Protein AF-A0A2K9LQU5-F1 (afdb_monomer)

pLDDT: mean 79.62, std 11.13, range [32.72, 94.88]

Solvent-accessible surface area (backbone atoms only — not comparable to full-atom values): 7868 Å² total; per-residue (Å²): 134,79,78,76,73,75,77,74,50,61,68,61,52,30,51,47,37,50,52,50,36,55,52,51,49,52,54,49,52,51,49,52,51,51,52,53,49,53,50,50,51,52,52,49,51,43,72,76,73,59,78,68,86,45,66,84,51,53,60,33,47,52,50,14,50,54,21,48,52,47,22,55,54,21,49,52,51,33,50,53,46,55,39,47,36,34,49,51,52,24,50,50,47,51,50,37,33,75,75,62,33,67,70,50,30,45,50,45,48,69,71,66,44,93,63,56,73,79,52,71,67,40,57,53,22,51,52,47,22,55,52,23,44,53,51,16,49,50,26,44,53,49,33,58,65,70,55,104

Structure (mmCIF, N/CA/C/O backbone):
data_AF-A0A2K9LQU5-F1
#
_entry.id   AF-A0A2K9LQU5-F1
#
loop_
_atom_site.group_PDB
_atom_site.id
_atom_site.type_symbol
_atom_site.label_atom_id
_atom_site.label_alt_id
_atom_site.label_comp_id
_atom_site.label_asym_id
_atom_site.label_entity_id
_atom_site.label_seq_id
_atom_site.pdbx_PDB_ins_code
_atom_site.Cartn_x
_atom_site.Cartn_y
_atom_site.Cartn_z
_atom_site.occupancy
_atom_site.B_iso_or_equiv
_atom_site.auth_seq_id
_atom_site.auth_comp_id
_atom_site.auth_asym_id
_atom_site.auth_atom_id
_atom_site.pdbx_PDB_model_num
ATOM 1 N N . MET A 1 1 ? -5.009 -4.358 -46.017 1.00 37.75 1 MET A N 1
ATOM 2 C CA . MET A 1 1 ? -4.890 -3.368 -44.927 1.00 37.75 1 MET A CA 1
ATOM 3 C C . MET A 1 1 ? -4.028 -3.991 -43.852 1.00 37.75 1 MET A C 1
ATOM 5 O O . MET A 1 1 ? -4.498 -4.863 -43.137 1.00 37.75 1 MET A O 1
ATOM 9 N N . ASN A 1 2 ? -2.742 -3.648 -43.845 1.00 32.72 2 ASN A N 1
ATOM 10 C CA . ASN A 1 2 ? -1.816 -4.099 -42.815 1.00 32.72 2 ASN A CA 1
ATOM 11 C C . ASN A 1 2 ? -2.151 -3.275 -41.562 1.00 32.72 2 ASN A C 1
ATOM 13 O O . ASN A 1 2 ? -2.110 -2.047 -41.674 1.00 32.72 2 ASN A O 1
ATOM 17 N N . PRO A 1 3 ? -2.581 -3.867 -40.433 1.00 43.12 3 PRO A N 1
ATOM 18 C CA . PRO A 1 3 ? -2.703 -3.090 -39.213 1.00 43.12 3 PRO A CA 1
ATOM 19 C C . PRO A 1 3 ? -1.302 -2.561 -38.931 1.00 43.12 3 PRO A C 1
ATOM 21 O O . PRO A 1 3 ? -0.377 -3.352 -38.763 1.00 43.12 3 PRO A O 1
ATOM 24 N N . GLU A 1 4 ? -1.124 -1.240 -38.971 1.00 40.94 4 GLU A N 1
ATOM 25 C CA . GLU A 1 4 ? 0.097 -0.607 -38.495 1.00 40.94 4 GLU A CA 1
ATOM 26 C C . GLU A 1 4 ? 0.370 -1.189 -37.112 1.00 40.94 4 GLU A C 1
ATOM 28 O O . GLU A 1 4 ? -0.353 -0.922 -36.147 1.00 40.94 4 GLU A O 1
ATOM 33 N N . ILE A 1 5 ? 1.364 -2.075 -37.037 1.00 49.81 5 ILE A N 1
ATOM 34 C CA . ILE A 1 5 ? 1.897 -2.562 -35.779 1.00 49.81 5 ILE A CA 1
ATOM 35 C C . ILE A 1 5 ? 2.402 -1.294 -35.123 1.00 49.81 5 ILE A C 1
ATOM 37 O O . ILE A 1 5 ? 3.433 -0.762 -35.525 1.00 49.81 5 ILE A O 1
ATOM 41 N N . LYS A 1 6 ? 1.602 -0.754 -34.202 1.00 51.44 6 LYS A N 1
ATOM 42 C CA . LYS A 1 6 ? 1.880 0.487 -33.494 1.00 51.44 6 LYS A CA 1
ATOM 43 C C . LYS A 1 6 ? 3.270 0.325 -32.897 1.00 51.44 6 LYS A C 1
ATOM 45 O O . LYS A 1 6 ? 3.437 -0.445 -31.953 1.00 51.44 6 LYS A O 1
ATOM 50 N N . GLN A 1 7 ? 4.266 0.938 -33.533 1.00 60.59 7 GLN A N 1
ATOM 51 C CA . GLN A 1 7 ? 5.663 0.712 -33.201 1.00 60.59 7 GLN A CA 1
ATOM 52 C C . GLN A 1 7 ? 5.833 1.190 -31.762 1.00 60.59 7 GLN A C 1
ATOM 54 O O . GLN A 1 7 ? 5.651 2.370 -31.462 1.00 60.59 7 GLN A O 1
ATOM 59 N N . ILE A 1 8 ? 6.029 0.244 -30.843 1.00 66.81 8 ILE A N 1
ATOM 60 C CA . ILE A 1 8 ? 6.145 0.542 -29.421 1.00 66.81 8 ILE A CA 1
ATOM 61 C C . ILE A 1 8 ? 7.484 1.247 -29.256 1.00 66.81 8 ILE A C 1
ATOM 63 O O . ILE A 1 8 ? 8.523 0.594 -29.232 1.00 66.81 8 ILE A O 1
ATOM 67 N N . ARG A 1 9 ? 7.459 2.579 -29.188 1.00 80.38 9 ARG A N 1
ATOM 68 C CA . ARG A 1 9 ? 8.660 3.368 -28.924 1.00 80.38 9 ARG A CA 1
ATOM 69 C C . ARG A 1 9 ? 9.015 3.226 -27.443 1.00 80.38 9 ARG A C 1
ATOM 71 O O . ARG A 1 9 ? 8.176 3.576 -26.606 1.00 80.38 9 ARG A O 1
ATOM 78 N N . PRO A 1 10 ? 10.221 2.745 -27.095 1.00 77.50 10 PRO A N 1
ATOM 79 C CA . PRO A 1 10 ? 10.634 2.558 -25.702 1.00 77.50 10 PRO A CA 1
ATOM 80 C C . PRO A 1 10 ? 10.458 3.821 -24.846 1.00 77.50 10 PRO A C 1
ATOM 82 O O . PRO A 1 10 ? 9.967 3.747 -23.721 1.00 77.50 10 PRO A O 1
ATOM 85 N N . VAL A 1 11 ? 10.721 4.995 -25.429 1.00 81.38 11 VAL A N 1
ATOM 86 C CA . VAL A 1 11 ? 10.535 6.312 -24.793 1.00 81.38 11 VAL A CA 1
ATOM 87 C C . VAL A 1 11 ? 9.077 6.572 -24.391 1.00 81.38 11 VAL A C 1
ATOM 89 O O . VAL A 1 11 ? 8.805 7.072 -23.297 1.00 81.38 11 VAL A O 1
ATOM 92 N N . ASP A 1 12 ? 8.114 6.209 -25.245 1.00 82.62 12 ASP A N 1
ATOM 93 C CA . ASP A 1 12 ? 6.685 6.378 -24.950 1.00 82.62 12 ASP A CA 1
ATOM 94 C 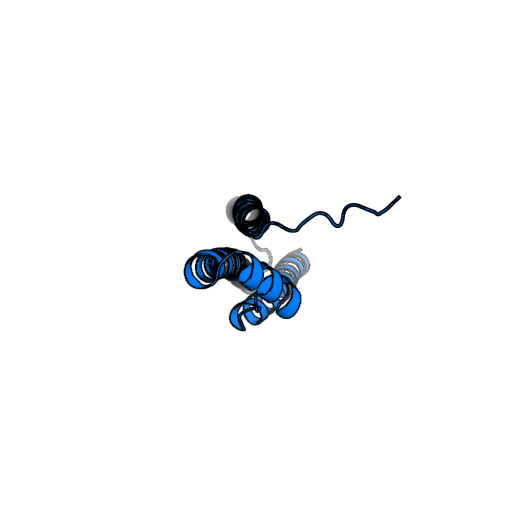C . ASP A 1 12 ? 6.245 5.443 -23.805 1.00 82.62 12 ASP A C 1
ATOM 96 O O . ASP A 1 12 ? 5.382 5.804 -22.997 1.00 82.62 12 ASP A O 1
ATOM 100 N N . VAL A 1 13 ? 6.866 4.260 -23.697 1.00 79.38 13 VAL A N 1
ATOM 101 C CA . VAL A 1 13 ? 6.634 3.300 -22.606 1.00 79.38 13 VAL A CA 1
ATOM 102 C C . VAL A 1 13 ? 7.209 3.819 -21.289 1.00 79.38 13 VAL A C 1
ATOM 104 O O . VAL A 1 13 ? 6.474 3.885 -20.302 1.00 79.38 13 VAL A O 1
ATOM 107 N N . ALA A 1 14 ? 8.470 4.257 -21.271 1.00 77.44 14 ALA A N 1
ATOM 108 C CA . ALA A 1 14 ? 9.109 4.825 -20.082 1.00 77.44 14 ALA A CA 1
ATOM 109 C C . ALA A 1 14 ? 8.346 6.057 -19.564 1.00 77.44 14 ALA A C 1
ATOM 111 O O . ALA A 1 14 ? 8.064 6.180 -18.367 1.00 77.44 14 ALA A O 1
ATOM 112 N N . ARG A 1 15 ? 7.909 6.939 -20.476 1.00 83.06 15 ARG A N 1
ATOM 113 C CA . ARG A 1 15 ? 7.079 8.100 -20.131 1.00 83.06 15 ARG A CA 1
ATOM 114 C C . ARG A 1 15 ? 5.739 7.687 -19.523 1.00 83.06 15 ARG A C 1
ATOM 116 O O . ARG A 1 15 ? 5.357 8.245 -18.495 1.00 83.06 15 ARG A O 1
ATOM 123 N N . ARG A 1 16 ? 5.039 6.705 -20.107 1.00 83.50 16 ARG A N 1
ATOM 124 C CA . ARG A 1 16 ? 3.781 6.181 -19.543 1.00 83.50 16 ARG A CA 1
ATOM 125 C C . ARG A 1 16 ? 3.968 5.602 -18.147 1.00 83.50 16 ARG A C 1
ATOM 127 O O . ARG A 1 16 ? 3.160 5.914 -17.279 1.00 83.50 16 ARG A O 1
ATOM 134 N N . LEU A 1 17 ? 5.017 4.812 -17.920 1.00 79.62 17 LEU A N 1
ATOM 135 C CA . LEU A 1 17 ? 5.304 4.223 -16.607 1.00 79.62 17 LEU A CA 1
ATOM 136 C C . LEU A 1 17 ? 5.517 5.303 -15.538 1.00 79.62 17 LEU A C 1
ATOM 138 O O . LEU A 1 17 ? 4.949 5.212 -14.450 1.00 79.62 17 LEU A O 1
ATOM 142 N N . ARG A 1 18 ? 6.251 6.374 -15.870 1.00 80.75 18 ARG A N 1
ATOM 143 C CA . ARG A 1 18 ? 6.445 7.533 -14.980 1.00 80.75 18 ARG A CA 1
ATOM 144 C C . ARG A 1 18 ? 5.138 8.281 -14.701 1.00 80.75 18 ARG A C 1
ATOM 146 O O . ARG A 1 18 ? 4.867 8.633 -13.555 1.00 80.75 18 ARG A O 1
ATOM 153 N N . THR A 1 19 ? 4.309 8.519 -15.721 1.00 82.88 19 THR A N 1
ATOM 154 C CA . THR A 1 19 ? 3.008 9.188 -15.538 1.00 82.88 19 THR A CA 1
ATOM 155 C C . THR A 1 19 ? 2.060 8.352 -14.679 1.00 82.88 19 THR A C 1
ATOM 157 O O . THR A 1 19 ? 1.494 8.882 -13.727 1.00 82.88 19 THR A O 1
ATOM 160 N N . GLN A 1 20 ? 1.942 7.052 -14.959 1.00 77.50 20 GLN A N 1
ATOM 161 C CA . GLN A 1 20 ? 1.112 6.132 -14.176 1.00 77.50 20 GLN A CA 1
ATOM 162 C C . GLN A 1 20 ? 1.572 6.048 -12.719 1.00 77.50 20 GLN A C 1
ATOM 164 O O . GLN A 1 20 ? 0.740 6.104 -11.821 1.00 77.50 20 GLN A O 1
ATOM 169 N N . SER A 1 21 ? 2.888 5.987 -12.481 1.00 77.75 21 SER A N 1
ATOM 170 C CA . SER A 1 21 ? 3.465 6.008 -11.131 1.00 77.75 21 SER A CA 1
ATOM 171 C C . SER A 1 21 ? 3.022 7.246 -10.338 1.00 77.75 21 SER A C 1
ATOM 173 O O . SER A 1 21 ? 2.587 7.140 -9.193 1.00 77.75 21 SER A O 1
ATOM 175 N N . ASN A 1 22 ? 3.030 8.426 -10.967 1.00 78.25 22 ASN A N 1
ATOM 176 C CA . ASN A 1 22 ? 2.591 9.668 -10.325 1.00 78.25 22 ASN A CA 1
ATOM 177 C C . ASN A 1 22 ? 1.076 9.724 -10.057 1.00 78.25 22 ASN A C 1
ATOM 179 O O . ASN A 1 22 ? 0.653 10.290 -9.046 1.00 78.25 22 ASN A O 1
ATOM 183 N N . GLU A 1 23 ? 0.248 9.198 -10.961 1.00 80.50 23 GLU A N 1
ATOM 184 C CA . GLU A 1 23 ? -1.210 9.164 -10.779 1.00 80.50 23 GLU A CA 1
ATOM 185 C C . GLU A 1 23 ? -1.619 8.199 -9.666 1.00 80.50 23 GLU A C 1
ATOM 187 O O . GLU A 1 23 ? -2.403 8.568 -8.786 1.00 80.50 23 GLU A O 1
ATOM 192 N N . GLU A 1 24 ? -1.039 7.000 -9.651 1.00 76.81 24 GLU A N 1
ATOM 193 C CA . GLU A 1 24 ? -1.257 6.023 -8.586 1.00 76.81 24 GLU A CA 1
ATOM 194 C C . GLU A 1 24 ? -0.764 6.550 -7.243 1.00 76.81 24 GLU A C 1
ATOM 196 O O . GLU A 1 24 ? -1.500 6.457 -6.261 1.00 76.81 24 GLU A O 1
ATOM 201 N N . LEU A 1 25 ? 0.400 7.213 -7.207 1.00 78.88 25 LEU A N 1
ATOM 202 C CA . LEU A 1 25 ? 0.898 7.877 -6.004 1.00 78.88 25 LEU A CA 1
ATOM 203 C C . LEU A 1 25 ? -0.128 8.866 -5.435 1.00 78.88 25 LEU A C 1
ATOM 205 O O . LEU A 1 25 ? -0.438 8.823 -4.245 1.00 78.88 25 LEU A O 1
ATOM 209 N N . LYS A 1 26 ? -0.703 9.732 -6.278 1.00 79.06 26 LYS A N 1
ATOM 210 C CA . LYS A 1 26 ? -1.725 10.702 -5.847 1.00 79.06 26 LYS A CA 1
ATOM 211 C C . LYS A 1 26 ? -3.000 10.025 -5.344 1.00 79.06 26 LYS A C 1
ATOM 213 O O . LYS A 1 26 ? -3.566 10.478 -4.348 1.00 79.06 26 LYS A O 1
ATOM 218 N N . SER A 1 27 ? -3.462 8.980 -6.032 1.00 79.50 27 SER A N 1
ATOM 219 C CA . SER A 1 27 ? -4.659 8.224 -5.642 1.00 79.50 27 SER A CA 1
ATOM 220 C C . SER A 1 27 ? -4.474 7.555 -4.278 1.00 79.50 27 SER A C 1
ATOM 222 O O . SER A 1 27 ? -5.300 7.710 -3.377 1.00 79.50 27 SER A O 1
ATOM 224 N N . TRP A 1 28 ? -3.336 6.896 -4.083 1.00 77.69 28 TRP A N 1
ATOM 225 C CA . TRP A 1 28 ? -3.006 6.211 -2.841 1.00 77.69 28 TRP A CA 1
ATOM 226 C C . TRP A 1 28 ? -2.773 7.161 -1.671 1.00 77.69 28 TRP A C 1
ATOM 228 O O . TRP A 1 28 ? -3.292 6.914 -0.584 1.00 77.69 28 TRP A O 1
ATOM 238 N N . VAL A 1 29 ? -2.062 8.275 -1.877 1.00 80.94 29 VAL A N 1
ATOM 239 C CA . VAL A 1 29 ? -1.908 9.312 -0.841 1.00 80.94 29 VAL A CA 1
ATOM 240 C C . VAL A 1 29 ? -3.277 9.824 -0.399 1.00 80.94 29 VAL A C 1
ATOM 242 O O . VAL A 1 29 ? -3.530 9.938 0.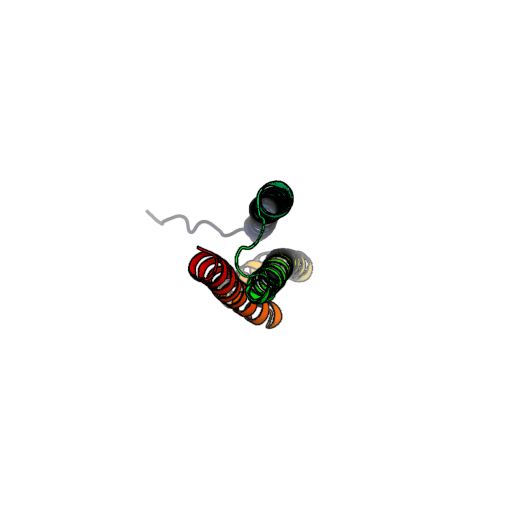799 1.00 80.94 29 VAL A O 1
ATOM 245 N N . ARG A 1 30 ? -4.192 10.064 -1.348 1.00 83.62 30 ARG A N 1
ATOM 246 C CA . ARG A 1 30 ? -5.572 10.441 -1.025 1.00 83.62 30 ARG A CA 1
ATOM 247 C C . ARG A 1 30 ? -6.252 9.365 -0.182 1.00 83.62 30 ARG A C 1
ATOM 249 O O . ARG A 1 30 ? -6.835 9.706 0.838 1.00 83.62 30 ARG A O 1
ATOM 256 N N . MET A 1 31 ? -6.132 8.093 -0.559 1.00 82.31 31 MET A N 1
ATOM 257 C CA . MET A 1 31 ? -6.720 6.987 0.197 1.00 82.31 31 MET A CA 1
ATOM 258 C C . MET A 1 31 ? -6.163 6.892 1.624 1.00 82.31 31 MET A C 1
ATOM 260 O O . MET A 1 31 ? -6.938 6.764 2.567 1.00 82.31 31 MET A O 1
ATOM 264 N N . ILE A 1 32 ? -4.845 7.017 1.809 1.00 80.31 32 ILE A N 1
ATOM 265 C CA . ILE A 1 32 ? -4.204 7.003 3.134 1.00 80.31 32 ILE A CA 1
ATOM 266 C C . ILE A 1 32 ? -4.698 8.176 3.985 1.00 80.31 32 ILE A C 1
ATOM 268 O O . ILE A 1 32 ? -5.036 7.977 5.151 1.00 80.31 32 ILE A O 1
ATOM 272 N N . ILE A 1 33 ? -4.795 9.380 3.412 1.00 83.12 33 ILE A N 1
ATOM 273 C CA . ILE A 1 33 ? -5.340 10.556 4.106 1.00 83.12 33 ILE A CA 1
ATOM 274 C C . ILE A 1 33 ? -6.807 10.322 4.481 1.00 83.12 33 ILE A C 1
ATOM 276 O O . ILE A 1 33 ? -7.200 10.613 5.609 1.00 83.12 33 ILE A O 1
ATOM 280 N N . THR A 1 34 ? -7.619 9.764 3.581 1.00 85.62 34 THR A N 1
ATOM 281 C CA . THR A 1 34 ? -9.030 9.447 3.847 1.00 85.62 34 THR A CA 1
ATOM 282 C C . THR A 1 34 ? -9.180 8.411 4.960 1.00 85.62 34 THR A C 1
ATOM 284 O O . THR A 1 34 ? -9.965 8.630 5.879 1.00 85.62 34 THR A O 1
ATOM 287 N N . ILE A 1 35 ? -8.408 7.322 4.935 1.00 81.81 35 ILE A N 1
ATOM 288 C CA . ILE A 1 35 ? -8.439 6.297 5.989 1.00 81.81 35 ILE A CA 1
ATOM 289 C C . ILE A 1 35 ? -7.986 6.902 7.318 1.00 81.81 35 ILE A C 1
ATOM 291 O O . ILE A 1 35 ? -8.679 6.755 8.318 1.00 81.81 35 ILE A O 1
ATOM 295 N N . SER A 1 36 ? -6.874 7.641 7.322 1.00 81.31 36 SER A N 1
ATOM 296 C CA . SER A 1 36 ? -6.317 8.249 8.537 1.00 81.31 36 SER A CA 1
ATOM 297 C C . SER A 1 36 ? -7.252 9.300 9.141 1.00 81.31 36 SER A C 1
ATOM 299 O O . SER A 1 36 ? -7.424 9.342 10.355 1.00 81.31 36 SER A O 1
ATOM 301 N N . SER A 1 37 ? -7.883 10.136 8.312 1.00 84.44 37 SER A N 1
ATOM 302 C CA . SER A 1 37 ? -8.847 11.145 8.772 1.00 84.44 37 SER A CA 1
ATOM 303 C C . SER A 1 37 ? -10.133 10.509 9.286 1.00 84.44 37 SER A C 1
ATOM 305 O O . SER A 1 37 ? -10.572 10.860 10.374 1.00 84.44 37 SER A O 1
ATOM 307 N N . THR A 1 38 ? -10.683 9.519 8.575 1.00 83.19 38 THR A N 1
ATOM 308 C CA . THR A 1 38 ? -11.859 8.760 9.036 1.00 83.19 38 THR A CA 1
ATOM 309 C C . THR A 1 38 ? -11.569 8.085 10.373 1.00 83.19 38 THR A C 1
ATOM 311 O O . THR A 1 38 ? -12.358 8.179 11.308 1.00 83.19 38 THR A O 1
ATOM 314 N N . PHE A 1 39 ? -10.401 7.457 10.489 1.00 80.81 39 PHE A N 1
ATOM 315 C CA . PHE A 1 39 ? -9.939 6.823 11.713 1.00 80.81 39 PHE A CA 1
ATOM 316 C C . PHE A 1 39 ? -9.810 7.815 12.875 1.00 80.81 39 PHE A C 1
ATOM 318 O O . PHE A 1 39 ? -10.290 7.549 13.976 1.00 80.81 39 PHE A O 1
ATOM 325 N N . LEU A 1 40 ? -9.221 8.988 12.625 1.00 81.38 40 LEU A N 1
ATOM 326 C CA . LEU A 1 40 ? -9.108 10.052 13.618 1.00 81.38 40 LEU A CA 1
ATOM 327 C C . LEU A 1 40 ? -10.481 10.597 14.037 1.00 81.38 40 LEU A C 1
ATOM 329 O O . LEU A 1 40 ? -10.708 10.825 15.222 1.00 81.38 40 LEU A O 1
ATOM 333 N N . SER A 1 41 ? -11.413 10.768 13.098 1.00 83.56 41 SER A N 1
ATOM 334 C CA . SER A 1 41 ? -12.786 11.180 13.401 1.00 83.56 41 SER A CA 1
ATOM 335 C C . SER A 1 41 ? -13.503 10.158 14.278 1.00 83.56 41 SER A C 1
ATOM 337 O O . SER A 1 41 ? -14.160 10.545 15.240 1.00 83.56 41 SER A O 1
ATOM 339 N N . VAL A 1 42 ? -13.333 8.862 13.998 1.00 81.06 42 VAL A N 1
ATOM 340 C CA . VAL A 1 42 ? -13.876 7.780 14.831 1.00 81.06 42 VAL A CA 1
ATOM 341 C C . VAL A 1 42 ? -13.275 7.827 16.240 1.00 81.06 42 VAL A C 1
ATOM 343 O O . VAL A 1 42 ? -14.012 7.760 17.219 1.00 81.06 42 VAL A O 1
ATOM 346 N N . LEU A 1 43 ? -11.959 8.022 16.362 1.00 77.75 43 LEU A N 1
ATOM 347 C CA . LEU A 1 43 ? -11.277 8.184 17.652 1.00 77.75 43 LEU A CA 1
ATOM 348 C C . LEU A 1 43 ? -11.806 9.372 18.466 1.00 77.75 43 LEU A C 1
ATOM 350 O O . LEU A 1 43 ? -12.045 9.236 19.665 1.00 77.75 43 LEU A O 1
ATOM 354 N N . ILE A 1 44 ? -11.988 10.532 17.828 1.00 79.19 44 ILE A N 1
ATOM 355 C CA . ILE A 1 44 ? -12.529 11.733 18.480 1.00 79.19 44 ILE A CA 1
ATOM 356 C C . ILE A 1 44 ? -13.975 11.486 18.916 1.00 79.19 44 ILE A C 1
ATOM 358 O O . ILE A 1 44 ? -14.317 11.771 20.061 1.00 79.19 44 ILE A O 1
ATOM 362 N N . ALA A 1 45 ? -14.796 10.889 18.047 1.00 80.56 45 ALA A N 1
ATOM 363 C CA . ALA A 1 45 ? -16.179 10.557 18.366 1.00 80.56 45 ALA A CA 1
ATOM 364 C C . ALA A 1 45 ? -16.275 9.619 19.580 1.00 80.56 45 ALA A C 1
ATOM 366 O O . ALA A 1 45 ? -17.093 9.867 20.466 1.00 80.56 45 ALA A O 1
ATOM 367 N N . PHE A 1 46 ? -15.405 8.605 19.660 1.00 76.12 46 PHE A N 1
ATOM 368 C CA . PHE A 1 46 ? -15.299 7.741 20.837 1.00 76.12 46 PHE A CA 1
ATOM 369 C C . PHE A 1 46 ? -14.854 8.516 22.082 1.00 76.12 46 PHE A C 1
ATOM 371 O O . PHE A 1 46 ? -15.447 8.351 23.140 1.00 76.12 46 PHE A O 1
ATOM 378 N N . LYS A 1 47 ? -13.851 9.394 21.979 1.00 74.81 47 LYS A N 1
ATOM 379 C CA . LYS A 1 47 ? -13.373 10.176 23.129 1.00 74.81 47 LYS A CA 1
ATOM 380 C C . LYS A 1 47 ? -14.451 11.103 23.706 1.00 74.81 47 LYS A C 1
ATOM 382 O O . LYS A 1 47 ? -14.500 11.278 24.919 1.00 74.81 47 LYS A O 1
ATOM 387 N N . GLU A 1 48 ? -15.249 11.740 22.854 1.00 74.56 48 GLU A N 1
ATOM 388 C CA . GLU A 1 48 ? -16.205 12.772 23.279 1.00 74.56 48 GLU A CA 1
ATOM 389 C C . GLU A 1 48 ? -17.559 12.212 23.714 1.00 74.56 48 GLU A C 1
ATOM 391 O O . GLU A 1 48 ? -18.194 12.790 24.592 1.00 74.56 48 GLU A O 1
ATOM 396 N N . ASN A 1 49 ? -18.001 11.100 23.122 1.00 71.12 49 ASN A N 1
ATOM 397 C CA . ASN A 1 49 ? -19.376 10.625 23.290 1.00 71.12 49 ASN A CA 1
ATOM 398 C C . ASN A 1 49 ? -19.488 9.252 23.957 1.00 71.12 49 ASN A C 1
ATOM 400 O O . ASN A 1 49 ? -20.606 8.803 24.198 1.00 71.12 49 ASN A O 1
ATOM 404 N N . TYR A 1 50 ? -18.375 8.566 24.235 1.00 68.88 50 TYR A N 1
ATOM 405 C CA .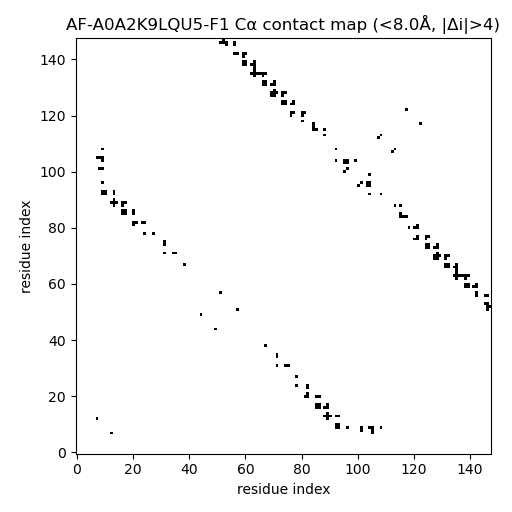 TYR A 1 50 ? -18.422 7.179 24.683 1.00 68.88 50 TYR A CA 1
ATOM 406 C C . TYR A 1 50 ? -17.971 7.006 26.136 1.00 68.88 50 TYR A C 1
ATOM 408 O O . TYR A 1 50 ? -16.800 7.184 26.469 1.00 68.88 50 TYR A O 1
ATOM 416 N N . VAL A 1 51 ? -18.909 6.591 26.990 1.00 69.88 51 VAL A N 1
ATOM 417 C CA . VAL A 1 51 ? -18.636 6.030 28.317 1.00 69.88 51 VAL A CA 1
ATOM 418 C C . VAL A 1 51 ? -18.959 4.535 28.221 1.00 69.88 51 VAL A C 1
ATOM 420 O O . VAL A 1 51 ? -20.120 4.210 27.994 1.00 69.88 51 VAL A O 1
ATOM 423 N N . PRO A 1 52 ? -17.969 3.626 28.303 1.00 67.75 52 PRO A N 1
ATOM 424 C CA . PRO A 1 52 ? -18.224 2.192 28.191 1.00 67.75 52 PRO A CA 1
ATOM 425 C C . PRO A 1 52 ? -19.070 1.702 29.368 1.00 67.75 52 PRO A C 1
ATOM 427 O O . PRO A 1 52 ? -18.672 1.894 30.518 1.00 67.75 52 PRO A O 1
ATOM 430 N N . ASP A 1 53 ? -20.167 1.002 29.080 1.00 73.00 53 ASP A N 1
ATOM 431 C CA . ASP A 1 53 ? -20.955 0.294 30.098 1.00 73.00 53 ASP A CA 1
ATOM 432 C C . ASP A 1 53 ? -20.147 -0.869 30.690 1.00 73.00 53 ASP A C 1
ATOM 434 O O . ASP A 1 53 ? -20.189 -1.132 31.892 1.00 73.00 53 ASP A O 1
ATOM 438 N N . ASN A 1 54 ? -19.326 -1.511 29.851 1.00 77.44 54 ASN A N 1
ATOM 439 C CA . ASN A 1 54 ? -18.408 -2.576 30.237 1.00 77.44 54 ASN A CA 1
ATOM 440 C C . ASN A 1 54 ? -16.950 -2.161 29.949 1.00 77.44 54 ASN A C 1
ATOM 442 O O . ASN A 1 54 ? -16.438 -2.387 28.843 1.00 77.44 54 ASN A O 1
ATOM 446 N N . PRO A 1 55 ? -16.230 -1.571 30.925 1.00 75.88 55 PRO A N 1
ATOM 447 C CA . PRO A 1 55 ? -14.866 -1.077 30.720 1.00 75.88 55 PRO A CA 1
ATOM 448 C C . PRO A 1 55 ? -13.874 -2.195 30.379 1.00 75.88 55 PRO A C 1
ATOM 450 O O . PRO A 1 55 ? -12.877 -1.935 29.701 1.00 75.88 55 PRO A O 1
ATOM 453 N N . GLU A 1 56 ? -14.170 -3.436 30.777 1.00 79.62 56 GLU A N 1
ATOM 454 C CA . GLU A 1 56 ? -13.362 -4.619 30.477 1.00 79.62 56 GLU A CA 1
ATOM 455 C C . GLU A 1 56 ? -13.223 -4.883 28.978 1.00 79.62 56 GLU A C 1
ATOM 457 O O . GLU A 1 56 ? -12.205 -5.421 28.576 1.00 79.62 56 GLU A O 1
ATOM 462 N N . PHE A 1 57 ? -14.163 -4.460 28.125 1.00 81.44 57 PHE A N 1
ATOM 463 C CA . PHE A 1 57 ? -14.061 -4.672 26.674 1.00 81.44 57 PHE A CA 1
ATOM 464 C C . PHE A 1 57 ? -13.277 -3.577 25.940 1.00 81.44 57 PHE A C 1
ATOM 466 O O . PHE A 1 57 ? -13.020 -3.703 24.742 1.00 81.44 57 PHE A O 1
ATOM 473 N N . SER A 1 58 ? -12.814 -2.534 26.638 1.00 82.19 58 SER A N 1
ATOM 474 C CA . SER A 1 58 ? -12.053 -1.425 26.036 1.00 82.19 58 SER A CA 1
ATOM 475 C C . SER A 1 58 ? -10.758 -1.879 25.349 1.00 82.19 58 SER A C 1
ATOM 477 O O . SER A 1 58 ? -10.287 -1.217 24.423 1.00 82.19 58 SER A O 1
ATOM 479 N N . PHE A 1 59 ? -10.189 -3.029 25.738 1.00 85.31 59 PHE A N 1
ATOM 480 C CA . PHE A 1 59 ? -9.012 -3.581 25.056 1.00 85.31 59 PHE A CA 1
ATOM 481 C C . PHE A 1 59 ? -9.305 -3.984 23.602 1.00 85.31 59 PHE A C 1
ATOM 483 O O . PHE A 1 59 ? -8.4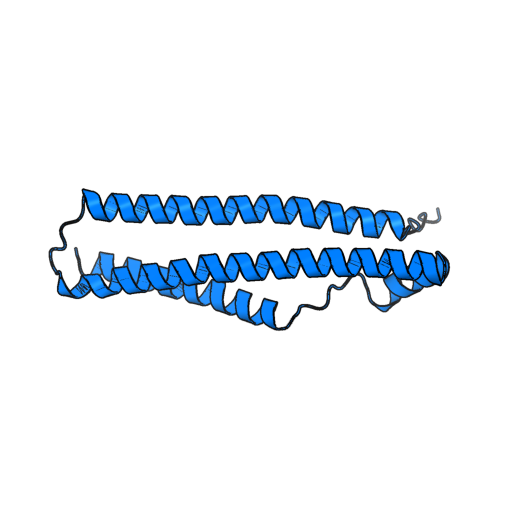03 -3.900 22.771 1.00 85.31 59 PHE A O 1
ATOM 490 N N . LEU A 1 60 ? -10.541 -4.382 23.265 1.00 87.06 60 LEU A N 1
ATOM 491 C CA . LEU A 1 60 ? -10.925 -4.726 21.889 1.00 87.06 60 LEU A CA 1
ATOM 492 C C . LEU A 1 60 ? -10.787 -3.504 20.978 1.00 87.06 60 LEU A C 1
ATOM 494 O O . LEU A 1 60 ? -10.261 -3.610 19.873 1.00 87.06 60 LEU A O 1
ATOM 498 N N . LEU A 1 61 ? -11.175 -2.328 21.475 1.00 84.69 61 LEU A N 1
ATOM 499 C CA . LEU A 1 61 ? -11.031 -1.074 20.747 1.00 84.69 61 LEU A CA 1
ATOM 500 C C . LEU A 1 61 ? -9.548 -0.723 20.520 1.00 84.69 61 LEU A C 1
ATOM 502 O O . LEU A 1 61 ? -9.162 -0.363 19.409 1.00 84.69 61 LEU A O 1
ATOM 506 N N . ILE A 1 62 ? -8.699 -0.911 21.538 1.00 87.19 62 ILE A N 1
ATOM 507 C CA . ILE A 1 62 ? -7.241 -0.715 21.428 1.00 87.19 62 ILE A CA 1
ATOM 508 C C . ILE A 1 62 ? -6.640 -1.658 20.380 1.00 87.19 62 ILE A C 1
ATOM 510 O O . ILE A 1 62 ? -5.866 -1.217 19.530 1.00 87.19 62 ILE A O 1
ATOM 514 N N . LEU A 1 63 ? -7.008 -2.943 20.405 1.00 90.25 63 LEU A N 1
ATOM 515 C CA . LEU A 1 63 ? -6.553 -3.914 19.408 1.00 90.25 63 LEU A CA 1
ATOM 516 C C . LEU A 1 63 ? -7.000 -3.511 18.003 1.00 90.25 63 LEU A C 1
ATOM 518 O O . LEU A 1 63 ? -6.175 -3.492 17.089 1.00 90.25 63 LEU A O 1
ATOM 522 N N . GLY A 1 64 ? -8.264 -3.110 17.842 1.00 88.62 64 GLY A N 1
ATOM 523 C CA . GLY A 1 64 ? -8.781 -2.570 16.588 1.00 88.62 64 GLY A CA 1
ATOM 524 C C . GLY A 1 64 ? -7.915 -1.425 16.063 1.00 88.62 64 GLY A C 1
ATOM 525 O O . GLY A 1 64 ? -7.468 -1.457 14.916 1.00 88.62 64 GLY A O 1
ATOM 526 N N . PHE A 1 65 ? -7.588 -0.460 16.924 1.00 87.19 65 PHE A N 1
ATOM 527 C CA . PHE A 1 65 ? -6.723 0.666 16.576 1.00 87.19 65 PHE A CA 1
ATOM 528 C C . PHE A 1 65 ? -5.307 0.252 16.171 1.00 87.19 65 PHE A C 1
ATOM 530 O O . PHE A 1 65 ? -4.794 0.765 15.176 1.00 87.19 65 PHE A O 1
ATOM 537 N N . ILE A 1 66 ? -4.691 -0.699 16.876 1.00 91.31 66 ILE A N 1
ATOM 538 C CA . ILE A 1 66 ? -3.371 -1.232 16.507 1.00 91.31 66 ILE A CA 1
ATOM 539 C C . ILE A 1 66 ? -3.416 -1.824 15.094 1.00 91.31 66 ILE A C 1
ATOM 541 O O . ILE A 1 66 ? -2.554 -1.520 14.268 1.00 91.31 66 ILE A O 1
ATOM 545 N N . PHE A 1 67 ? -4.442 -2.614 14.779 1.00 91.94 67 PHE A N 1
ATOM 546 C CA . PHE A 1 67 ? -4.598 -3.190 13.447 1.00 91.94 67 PHE A CA 1
ATOM 547 C C . PHE A 1 67 ? -4.799 -2.125 12.363 1.00 91.94 67 PHE A C 1
ATOM 549 O O . PHE A 1 67 ? -4.176 -2.216 11.306 1.00 91.94 67 PHE A O 1
ATOM 556 N N . PHE A 1 68 ? -5.578 -1.074 12.623 1.00 87.06 68 PHE A N 1
ATOM 557 C CA . PHE A 1 68 ? -5.712 0.051 11.688 1.00 87.06 68 PHE A CA 1
ATOM 558 C C . PHE A 1 68 ? -4.391 0.792 11.449 1.00 87.06 68 PHE A C 1
ATOM 560 O O . PHE A 1 68 ? -4.093 1.167 10.314 1.00 87.06 68 PHE A O 1
ATOM 567 N N . VAL A 1 69 ? -3.558 0.954 12.478 1.00 89.88 69 VAL A N 1
ATOM 568 C CA . VAL A 1 69 ? -2.208 1.513 12.316 1.00 89.88 69 VAL A CA 1
ATOM 569 C C . VAL A 1 69 ? -1.364 0.624 11.397 1.00 89.88 69 VAL A C 1
ATOM 571 O O . VAL A 1 69 ? -0.727 1.127 10.469 1.00 89.88 69 VAL A O 1
ATOM 574 N N . VAL A 1 70 ? -1.412 -0.700 11.579 1.00 92.25 70 VAL A N 1
ATOM 575 C CA 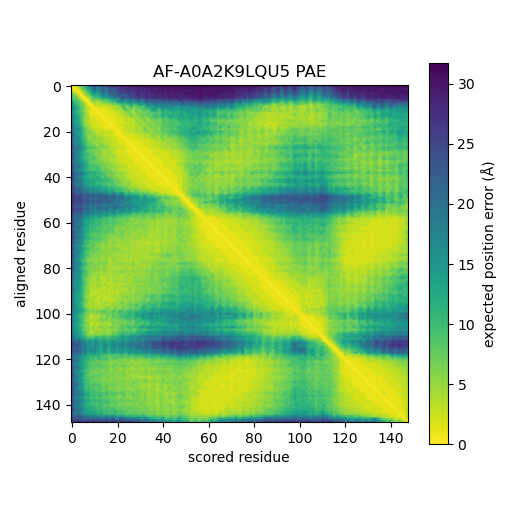. VAL A 1 70 ? -0.715 -1.657 10.700 1.00 92.25 70 VAL A CA 1
ATOM 576 C C . VAL A 1 70 ? -1.219 -1.572 9.254 1.00 92.25 70 VAL A C 1
ATOM 578 O O . VAL A 1 70 ? -0.405 -1.640 8.331 1.00 92.25 70 VAL A O 1
ATOM 581 N N . VAL A 1 71 ? -2.522 -1.368 9.032 1.00 90.50 71 VAL A N 1
ATOM 582 C CA . VAL A 1 71 ? -3.098 -1.138 7.692 1.00 90.50 71 VAL A CA 1
ATOM 583 C C . VAL A 1 71 ? -2.483 0.099 7.039 1.00 90.50 71 VAL A C 1
ATOM 585 O O . VAL A 1 71 ? -2.041 0.025 5.893 1.00 90.50 71 VAL A O 1
ATOM 588 N N . ILE A 1 72 ? -2.395 1.218 7.765 1.00 87.62 72 ILE A N 1
ATOM 589 C CA . ILE A 1 72 ? -1.811 2.464 7.245 1.00 87.62 72 ILE A CA 1
ATOM 590 C C . ILE A 1 72 ? -0.342 2.247 6.856 1.00 87.62 72 ILE A C 1
ATOM 592 O O . ILE A 1 72 ? 0.042 2.554 5.726 1.00 87.62 72 ILE A O 1
ATOM 596 N N . PHE A 1 73 ? 0.471 1.666 7.745 1.00 90.50 73 PHE A N 1
ATOM 597 C CA . PHE A 1 73 ? 1.886 1.405 7.459 1.00 90.50 73 PHE A CA 1
ATOM 598 C C . PHE A 1 73 ? 2.082 0.428 6.297 1.00 90.50 73 PHE A C 1
ATOM 600 O O . PHE A 1 73 ? 2.901 0.681 5.413 1.00 90.50 73 PHE A O 1
ATOM 607 N N . SER A 1 74 ? 1.305 -0.655 6.254 1.00 89.62 74 SER A N 1
ATOM 608 C CA . SER A 1 74 ? 1.364 -1.626 5.156 1.00 89.62 74 SER A CA 1
ATOM 609 C C . SER A 1 74 ? 0.988 -0.971 3.825 1.00 89.62 74 SER A C 1
ATOM 611 O O . SER A 1 74 ? 1.670 -1.187 2.828 1.00 89.62 74 SER A O 1
ATOM 613 N N . GLY A 1 75 ? -0.024 -0.096 3.818 1.00 86.19 75 GLY A N 1
ATOM 614 C CA . GLY A 1 75 ? -0.411 0.690 2.645 1.00 86.19 75 GLY A CA 1
ATOM 615 C C . GLY A 1 75 ? 0.708 1.607 2.141 1.00 86.19 75 GLY A C 1
ATOM 616 O O . GLY A 1 75 ? 0.946 1.679 0.937 1.00 86.19 75 GLY A O 1
ATOM 617 N N . VAL A 1 76 ? 1.454 2.252 3.046 1.00 86.94 76 VAL A N 1
ATOM 618 C CA . VAL A 1 76 ? 2.634 3.061 2.684 1.00 86.94 76 VAL A CA 1
ATOM 619 C C . VAL A 1 76 ? 3.732 2.200 2.050 1.00 86.94 76 VAL A C 1
ATOM 621 O O . VAL A 1 76 ? 4.329 2.607 1.053 1.00 86.94 76 VAL A O 1
ATOM 624 N N . VAL A 1 77 ? 3.996 1.005 2.588 1.00 88.31 77 VAL A N 1
ATOM 625 C CA . VAL A 1 77 ? 5.015 0.085 2.048 1.00 88.31 77 VAL A CA 1
ATOM 626 C C . VAL A 1 77 ? 4.624 -0.441 0.666 1.00 88.31 77 VAL A C 1
ATOM 628 O O . VAL A 1 77 ? 5.468 -0.468 -0.235 1.00 88.31 77 VAL A O 1
ATOM 631 N N . ILE A 1 78 ? 3.356 -0.824 0.484 1.00 86.69 78 ILE A N 1
ATOM 632 C CA . ILE A 1 78 ? 2.792 -1.221 -0.815 1.00 86.69 78 ILE A CA 1
ATOM 633 C C . ILE A 1 78 ? 3.046 -0.112 -1.833 1.00 86.69 78 ILE A C 1
ATOM 635 O O . ILE A 1 78 ? 3.692 -0.348 -2.852 1.00 86.69 78 ILE A O 1
ATOM 639 N N . LEU A 1 79 ? 2.640 1.113 -1.493 1.00 82.88 79 LEU A N 1
ATOM 640 C CA . LEU A 1 79 ? 2.774 2.278 -2.355 1.00 82.88 79 LEU A CA 1
ATOM 641 C C . LEU A 1 79 ? 4.224 2.554 -2.746 1.00 82.88 79 LEU A C 1
ATOM 643 O O . LEU A 1 79 ? 4.540 2.742 -3.920 1.00 82.88 79 LEU A O 1
ATOM 647 N N . HIS A 1 80 ? 5.114 2.571 -1.755 1.00 83.75 80 HIS A N 1
ATOM 648 C CA . HIS A 1 80 ? 6.533 2.791 -1.984 1.00 83.75 80 HIS A CA 1
ATOM 649 C C . HIS A 1 80 ? 7.103 1.755 -2.958 1.00 83.75 80 HIS A C 1
ATOM 651 O O . HIS A 1 80 ? 7.866 2.103 -3.858 1.00 83.75 80 HIS A O 1
ATOM 657 N N . THR A 1 81 ? 6.687 0.497 -2.812 1.00 83.06 81 THR A N 1
ATOM 658 C CA . THR A 1 81 ? 7.171 -0.600 -3.646 1.00 83.06 81 THR A CA 1
ATOM 659 C C . THR A 1 81 ? 6.599 -0.542 -5.065 1.00 83.06 81 THR A C 1
ATOM 661 O O . THR A 1 81 ? 7.355 -0.731 -6.016 1.00 83.06 81 THR A O 1
ATOM 664 N N . GLU A 1 82 ? 5.311 -0.230 -5.248 1.00 81.06 82 GLU A N 1
ATOM 665 C CA . GLU A 1 82 ? 4.705 -0.067 -6.585 1.00 81.06 82 GLU A CA 1
ATOM 666 C C . GLU A 1 82 ? 5.361 1.074 -7.363 1.00 81.06 82 GLU A C 1
ATOM 668 O O . GLU A 1 82 ? 5.769 0.900 -8.516 1.00 81.06 82 GLU A O 1
ATOM 673 N N . VAL A 1 83 ? 5.532 2.220 -6.703 1.00 80.56 83 VAL A N 1
ATOM 674 C CA . VAL A 1 83 ? 6.163 3.410 -7.280 1.00 80.56 83 VAL A CA 1
ATOM 675 C C . VAL A 1 83 ? 7.612 3.115 -7.648 1.00 80.56 83 VAL A C 1
ATOM 677 O O . VAL A 1 83 ? 8.002 3.351 -8.794 1.00 80.56 83 VAL A O 1
ATOM 680 N N . GLN A 1 84 ? 8.399 2.549 -6.724 1.00 81.50 84 GLN A N 1
ATOM 681 C CA . GLN A 1 84 ? 9.788 2.179 -7.004 1.00 81.50 84 GLN A CA 1
ATOM 682 C C . GLN A 1 8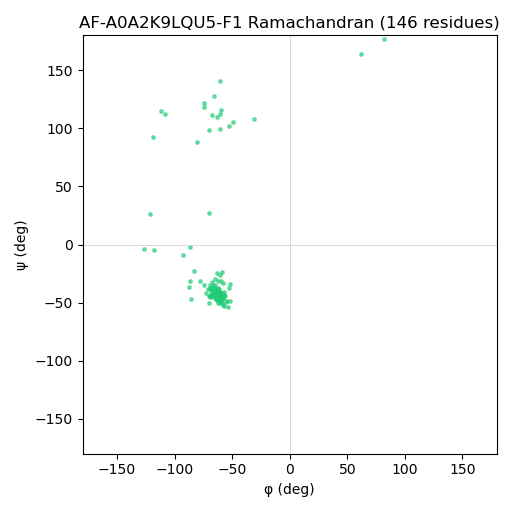4 ? 9.888 1.213 -8.174 1.00 81.50 84 GLN A C 1
ATOM 684 O O . GLN A 1 84 ? 10.672 1.455 -9.080 1.00 81.50 84 GLN A O 1
ATOM 689 N N . THR A 1 85 ? 9.061 0.170 -8.216 1.00 82.25 85 THR A N 1
ATOM 690 C CA . THR A 1 85 ? 9.193 -0.841 -9.270 1.00 82.25 85 THR A CA 1
ATOM 691 C C . THR A 1 85 ? 8.890 -0.257 -10.657 1.00 82.25 85 THR A C 1
ATOM 693 O O . THR A 1 85 ? 9.558 -0.604 -11.632 1.00 82.25 85 THR A O 1
ATOM 696 N N . LYS A 1 86 ? 7.940 0.684 -10.765 1.00 78.94 86 LYS A N 1
ATOM 697 C CA . LYS A 1 86 ? 7.658 1.398 -12.025 1.00 78.94 86 LYS A CA 1
ATOM 698 C C . LYS A 1 86 ? 8.759 2.380 -12.417 1.00 78.94 86 LYS A C 1
ATOM 700 O O . LYS A 1 86 ? 9.070 2.487 -13.603 1.00 78.94 86 LYS A O 1
ATOM 705 N N . PHE A 1 87 ? 9.346 3.083 -11.448 1.00 80.88 87 PHE A N 1
ATOM 706 C CA . PHE A 1 87 ? 10.490 3.965 -11.691 1.00 80.88 87 PHE A CA 1
ATOM 707 C C . PHE A 1 87 ? 11.737 3.182 -12.109 1.00 80.88 87 PHE A C 1
ATOM 709 O O . PHE A 1 87 ? 12.364 3.551 -13.099 1.00 80.88 87 PHE A O 1
ATOM 716 N N . ASP A 1 88 ? 12.045 2.085 -11.418 1.00 81.12 88 ASP A N 1
ATOM 717 C CA . ASP A 1 88 ? 13.151 1.181 -11.741 1.00 81.12 88 ASP A CA 1
ATOM 718 C C . ASP A 1 88 ? 12.984 0.628 -13.162 1.00 81.12 88 ASP A C 1
ATOM 720 O O . ASP A 1 88 ? 13.907 0.717 -13.965 1.00 81.12 88 ASP A O 1
ATOM 724 N N . SER A 1 89 ? 11.772 0.179 -13.516 1.00 79.50 89 SER A N 1
ATOM 725 C CA . SER A 1 89 ? 11.465 -0.314 -14.868 1.00 79.50 89 SER A CA 1
ATOM 726 C C . SER A 1 89 ? 11.638 0.769 -15.941 1.00 79.50 89 SER A C 1
ATOM 728 O O . SER A 1 89 ? 12.142 0.495 -17.026 1.00 79.50 89 SER A O 1
ATOM 730 N N . ALA A 1 90 ? 11.227 2.012 -15.665 1.00 82.44 90 ALA A N 1
ATOM 731 C CA . ALA A 1 90 ? 11.408 3.121 -16.603 1.00 82.44 90 ALA A CA 1
ATOM 732 C C . ALA A 1 90 ? 12.892 3.475 -16.791 1.00 82.44 90 ALA A C 1
ATOM 734 O O . ALA A 1 90 ? 13.323 3.720 -17.914 1.00 82.44 90 ALA A O 1
ATOM 735 N N . ASN A 1 91 ? 13.672 3.471 -15.709 1.00 84.06 91 ASN A N 1
ATOM 736 C CA . ASN A 1 91 ? 15.109 3.737 -15.761 1.00 84.06 91 ASN A CA 1
ATOM 737 C C . ASN A 1 91 ? 15.878 2.600 -16.445 1.00 84.06 91 ASN A C 1
ATOM 739 O O . ASN A 1 91 ? 16.847 2.859 -17.147 1.00 84.06 91 ASN A O 1
ATOM 743 N N . GLU A 1 92 ? 15.447 1.349 -16.280 1.00 83.69 92 GLU A N 1
ATOM 744 C CA . GLU A 1 92 ? 16.020 0.209 -16.995 1.00 83.69 92 GLU A CA 1
ATOM 745 C C . GLU A 1 92 ? 15.812 0.340 -18.510 1.00 83.69 92 GLU A C 1
ATOM 747 O O . GLU A 1 92 ? 16.755 0.143 -19.273 1.00 83.69 92 GLU A O 1
ATOM 752 N N . ILE A 1 93 ? 14.613 0.745 -18.950 1.00 82.94 93 ILE A N 1
ATOM 753 C CA . ILE A 1 93 ? 14.327 1.005 -20.370 1.00 82.94 93 ILE A CA 1
ATOM 754 C C . ILE A 1 93 ? 15.223 2.125 -20.915 1.00 82.94 93 ILE A C 1
ATOM 756 O O . ILE A 1 93 ? 15.805 1.952 -21.986 1.00 82.94 93 ILE A O 1
ATOM 760 N N . ASP A 1 94 ? 15.352 3.238 -20.185 1.00 84.38 94 ASP A N 1
ATOM 761 C CA . ASP A 1 94 ? 16.214 4.359 -20.584 1.00 84.38 94 ASP A CA 1
ATOM 762 C C . ASP A 1 94 ? 17.693 3.921 -20.657 1.00 84.38 94 ASP A C 1
ATOM 764 O O . ASP A 1 94 ? 18.367 4.191 -21.646 1.00 84.38 94 ASP A O 1
ATOM 768 N N . ASN A 1 95 ? 18.180 3.137 -19.688 1.00 85.75 95 ASN A N 1
ATOM 769 C CA . ASN A 1 95 ? 19.552 2.615 -19.696 1.00 85.75 95 ASN A CA 1
ATOM 770 C C . ASN A 1 95 ? 19.826 1.677 -20.883 1.00 85.75 95 ASN A C 1
ATOM 772 O O . ASN A 1 95 ? 20.897 1.739 -21.484 1.00 85.75 95 ASN A O 1
ATOM 776 N N . VAL A 1 96 ? 18.885 0.788 -21.226 1.00 83.88 96 VAL A N 1
ATOM 777 C CA . VAL A 1 96 ? 19.043 -0.105 -22.387 1.00 83.88 96 VAL A CA 1
ATOM 778 C C . VAL A 1 96 ? 19.038 0.701 -23.686 1.00 83.88 96 VAL A C 1
ATOM 780 O O . VAL A 1 96 ? 19.820 0.399 -24.589 1.00 83.88 96 VAL A O 1
ATOM 783 N N . LEU A 1 97 ? 18.198 1.737 -23.767 1.00 83.94 97 LEU A N 1
ATOM 784 C CA . LE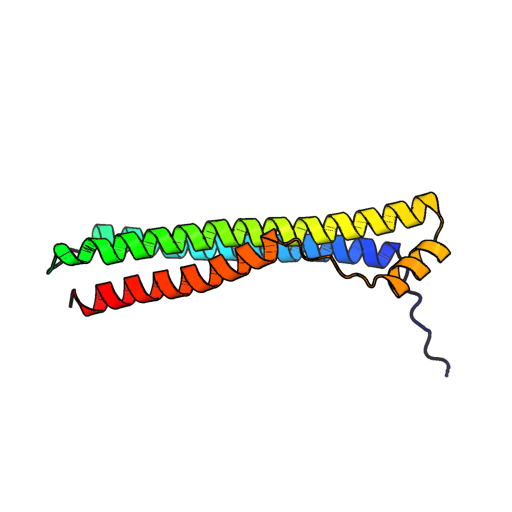U A 1 97 ? 18.150 2.644 -24.909 1.00 83.94 97 LEU A CA 1
ATOM 785 C C . LEU A 1 97 ? 19.481 3.389 -25.092 1.00 83.94 97 LEU A C 1
ATOM 787 O O . LEU A 1 97 ? 19.998 3.421 -26.208 1.00 83.94 97 LEU A O 1
ATOM 791 N N . ASP A 1 98 ? 20.049 3.921 -24.009 1.00 86.19 98 ASP A N 1
ATOM 792 C CA . ASP A 1 98 ? 21.301 4.684 -24.036 1.00 86.19 98 ASP A CA 1
ATOM 793 C C . ASP A 1 98 ? 22.524 3.807 -24.355 1.00 86.19 98 ASP A C 1
ATOM 795 O O . ASP A 1 98 ? 23.432 4.240 -25.065 1.00 86.19 98 ASP A O 1
ATOM 799 N N . LEU A 1 99 ? 22.559 2.568 -23.849 1.00 88.25 99 LEU A N 1
ATOM 800 C CA . LEU A 1 99 ? 23.718 1.678 -23.990 1.00 88.25 99 LEU A CA 1
ATOM 801 C C . LEU A 1 99 ? 23.709 0.845 -25.277 1.00 88.25 99 LEU A C 1
ATOM 803 O O . LEU A 1 99 ? 24.772 0.581 -25.838 1.00 88.25 99 LEU A O 1
ATOM 807 N N . TYR A 1 100 ? 22.535 0.400 -25.730 1.00 86.69 100 TYR A N 1
ATOM 808 C CA . TYR A 1 100 ? 22.410 -0.603 -26.797 1.00 86.69 100 TYR A CA 1
ATOM 809 C C . TYR A 1 100 ? 21.517 -0.157 -27.963 1.00 86.69 100 TYR A C 1
ATOM 811 O O . TYR A 1 100 ? 21.410 -0.871 -28.962 1.00 86.69 100 TYR A O 1
ATOM 819 N N . GLY A 1 101 ? 20.896 1.021 -27.865 1.00 84.25 101 GLY A N 1
ATOM 820 C CA . GLY A 1 101 ? 20.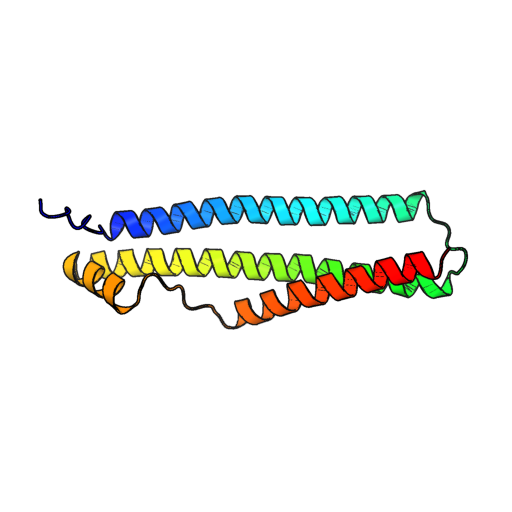041 1.582 -28.904 1.00 84.25 101 GLY A CA 1
ATOM 821 C C . GLY A 1 101 ? 18.606 1.045 -28.904 1.00 84.25 101 GLY A C 1
ATOM 822 O O . GLY A 1 101 ? 18.204 0.182 -28.120 1.00 84.25 101 GLY A O 1
ATOM 823 N N . GLU A 1 102 ? 17.795 1.590 -29.811 1.00 82.62 102 GLU A N 1
ATOM 824 C CA . GLU A 1 102 ? 16.338 1.398 -29.824 1.00 82.62 102 GLU A CA 1
ATOM 825 C C . GLU A 1 102 ? 15.918 -0.051 -30.105 1.00 82.62 102 GLU A C 1
ATOM 827 O O . GLU A 1 102 ? 14.975 -0.560 -29.498 1.00 82.62 102 GLU A O 1
ATOM 832 N N . GLU A 1 103 ? 16.636 -0.748 -30.984 1.00 81.88 103 GLU A N 1
ATOM 833 C CA . GLU A 1 103 ? 16.289 -2.112 -31.386 1.00 81.88 103 GLU A CA 1
ATOM 834 C C . GLU A 1 103 ? 16.469 -3.116 -30.234 1.00 81.88 103 GLU A C 1
ATOM 836 O O . GLU A 1 103 ? 15.604 -3.968 -30.008 1.00 81.88 103 GLU A O 1
ATOM 841 N N . ALA A 1 104 ? 17.528 -2.949 -29.436 1.00 80.12 104 ALA A N 1
ATOM 842 C CA . ALA A 1 104 ? 17.770 -3.733 -28.228 1.00 80.12 104 ALA A CA 1
ATOM 843 C C . ALA A 1 104 ? 16.720 -3.446 -27.141 1.00 80.12 104 ALA A C 1
ATOM 845 O O . ALA A 1 104 ? 16.200 -4.376 -26.526 1.00 80.12 104 ALA A O 1
ATOM 846 N N . ALA A 1 105 ? 16.330 -2.181 -26.956 1.00 77.88 105 ALA A N 1
ATOM 847 C CA . ALA A 1 105 ? 15.277 -1.803 -26.013 1.00 77.88 105 ALA A CA 1
ATOM 848 C C . ALA A 1 105 ? 13.902 -2.385 -26.401 1.00 77.88 105 ALA A C 1
ATOM 850 O O . ALA A 1 105 ? 13.152 -2.852 -25.539 1.00 77.88 105 ALA A O 1
ATOM 851 N N . VAL A 1 106 ? 13.576 -2.432 -27.698 1.00 80.88 106 VAL A N 1
ATOM 852 C CA . VAL A 1 106 ? 12.351 -3.081 -28.200 1.00 80.88 106 VAL A CA 1
ATOM 853 C C . VAL A 1 106 ? 12.388 -4.595 -27.977 1.00 80.88 106 VAL A C 1
ATOM 855 O O . VAL A 1 106 ? 11.363 -5.181 -27.620 1.00 80.88 106 VAL A O 1
ATOM 858 N N . GLN A 1 107 ? 13.538 -5.246 -28.174 1.00 80.62 107 GLN A N 1
ATOM 859 C CA . GLN A 1 107 ? 13.690 -6.675 -27.879 1.00 80.62 107 GLN A CA 1
ATOM 860 C C . GLN A 1 107 ? 13.573 -6.964 -26.379 1.00 80.62 107 GLN A C 1
ATOM 862 O O . GLN A 1 107 ? 12.873 -7.907 -26.008 1.00 80.62 107 GLN A O 1
ATOM 867 N N . HIS A 1 108 ? 14.164 -6.119 -25.529 1.00 77.06 108 HIS A N 1
ATOM 868 C CA . HIS A 1 108 ? 14.041 -6.215 -24.073 1.00 77.06 108 HIS A CA 1
ATOM 869 C C . HIS A 1 108 ? 12.575 -6.163 -23.648 1.00 77.06 108 HIS A C 1
ATOM 871 O O . HIS A 1 108 ? 12.076 -7.104 -23.040 1.00 77.06 108 HIS A O 1
ATOM 877 N N . LEU A 1 109 ? 11.835 -5.146 -24.100 1.00 77.62 109 LEU A N 1
ATOM 878 C CA . LEU A 1 109 ? 10.403 -4.992 -23.816 1.00 77.62 109 LEU A CA 1
ATOM 879 C C . LEU A 1 109 ? 9.546 -6.180 -24.287 1.00 77.62 109 LEU A C 1
ATOM 881 O O . LEU A 1 109 ? 8.545 -6.503 -23.644 1.00 77.62 109 LEU A O 1
ATOM 885 N N . LYS A 1 110 ? 9.916 -6.829 -25.399 1.00 76.75 110 LYS A N 1
ATOM 886 C CA . LYS A 1 110 ? 9.227 -8.027 -25.910 1.00 76.75 110 LYS A CA 1
ATOM 887 C C . LYS A 1 110 ? 9.543 -9.286 -25.096 1.00 76.75 110 LYS A C 1
ATOM 889 O O . LYS A 1 110 ? 8.668 -10.138 -24.977 1.00 76.75 110 LYS A O 1
ATOM 894 N N . GLY A 1 111 ? 10.767 -9.413 -24.576 1.00 68.44 111 GLY A N 1
ATOM 895 C CA . GLY A 1 111 ? 11.250 -10.601 -23.867 1.00 68.44 111 GLY A CA 1
ATOM 896 C C . GLY A 1 111 ? 10.919 -10.620 -22.374 1.00 68.44 111 GLY A C 1
ATOM 897 O O . GLY A 1 111 ? 10.422 -11.624 -21.871 1.00 68.44 111 GLY A O 1
ATOM 898 N N . SER A 1 112 ? 11.153 -9.516 -21.662 1.00 64.50 112 SER A N 1
ATOM 899 C CA . SER A 1 112 ? 10.856 -9.411 -20.226 1.00 64.50 112 SER A CA 1
ATOM 900 C C . SER A 1 112 ? 9.386 -9.069 -19.958 1.00 64.50 112 SER A C 1
ATOM 902 O O . SER A 1 112 ? 8.845 -9.373 -18.889 1.00 64.50 112 SER A O 1
ATOM 904 N N . GLY A 1 113 ? 8.708 -8.464 -20.941 1.00 58.00 113 GLY A N 1
ATOM 905 C CA . GLY A 1 113 ? 7.480 -7.716 -20.701 1.00 58.00 113 GLY A CA 1
ATOM 906 C C . GLY A 1 113 ? 7.755 -6.529 -19.772 1.00 58.00 113 GLY A C 1
ATOM 907 O O . GLY A 1 113 ? 8.744 -6.486 -19.050 1.00 58.00 113 GLY A O 1
ATOM 908 N N . SER A 1 114 ? 6.856 -5.551 -19.696 1.00 54.00 114 SER A N 1
ATOM 909 C CA . SER A 1 114 ? 6.978 -4.461 -18.707 1.00 54.00 114 SER A CA 1
ATOM 910 C C . SER A 1 114 ? 6.732 -4.932 -17.258 1.00 54.00 114 SER A C 1
ATOM 912 O O . SER A 1 114 ? 6.190 -4.182 -16.441 1.00 54.00 114 SER A O 1
ATOM 914 N N . LYS A 1 115 ? 6.989 -6.208 -16.950 1.00 53.59 115 LYS A N 1
ATOM 915 C CA . LYS A 1 115 ? 6.650 -6.839 -15.681 1.00 53.59 115 LYS A CA 1
ATOM 916 C C . LYS A 1 115 ? 7.699 -6.466 -14.647 1.00 53.59 115 LYS A C 1
ATOM 918 O O . LYS A 1 115 ? 8.663 -7.184 -14.418 1.00 53.59 115 LYS A O 1
ATOM 923 N N . ALA A 1 116 ? 7.431 -5.341 -14.000 1.00 57.00 116 ALA A N 1
ATOM 924 C CA . ALA A 1 116 ? 7.830 -5.041 -12.638 1.00 57.00 116 ALA A CA 1
ATOM 925 C C . ALA A 1 116 ? 7.887 -6.333 -11.791 1.00 57.00 116 ALA A C 1
ATOM 927 O O . ALA A 1 116 ? 6.849 -6.925 -11.487 1.00 57.00 116 ALA A O 1
ATOM 928 N N . ILE A 1 117 ? 9.090 -6.803 -11.447 1.00 57.22 117 ILE A N 1
ATOM 929 C CA . ILE A 1 117 ? 9.259 -7.960 -10.562 1.00 57.22 117 ILE A CA 1
ATOM 930 C C . ILE A 1 117 ? 8.765 -7.532 -9.181 1.00 57.22 117 ILE A C 1
ATOM 932 O O . ILE A 1 117 ? 9.371 -6.677 -8.534 1.00 57.22 117 ILE A O 1
ATOM 936 N N . ALA A 1 118 ? 7.646 -8.105 -8.735 1.00 59.38 118 ALA A N 1
ATOM 937 C CA . ALA A 1 118 ? 7.093 -7.810 -7.423 1.00 59.38 118 ALA A CA 1
ATOM 938 C C . ALA A 1 118 ? 8.116 -8.199 -6.348 1.00 59.38 118 ALA A C 1
ATOM 940 O O . ALA A 1 118 ? 8.430 -9.377 -6.161 1.00 59.38 118 ALA A O 1
ATOM 941 N N . ARG A 1 119 ? 8.660 -7.201 -5.644 1.00 71.75 119 ARG A N 1
ATOM 942 C CA . ARG A 1 119 ? 9.592 -7.443 -4.539 1.00 71.75 119 ARG A CA 1
ATOM 943 C C . ARG A 1 119 ? 8.871 -8.268 -3.461 1.00 71.75 119 ARG A C 1
ATOM 945 O O . ARG A 1 119 ? 7.718 -7.963 -3.172 1.00 71.75 119 ARG A O 1
ATOM 952 N N . PRO A 1 120 ? 9.510 -9.248 -2.797 1.00 78.31 120 PRO A N 1
ATOM 953 C CA . PRO A 1 120 ? 8.852 -10.066 -1.770 1.00 78.31 120 PRO A CA 1
ATOM 954 C C . PRO A 1 120 ? 8.148 -9.240 -0.683 1.00 78.31 120 PRO A C 1
ATOM 956 O O . PRO A 1 120 ? 7.072 -9.606 -0.218 1.00 78.31 120 PRO A O 1
ATOM 959 N N . ILE A 1 121 ? 8.712 -8.078 -0.337 1.00 82.38 121 ILE A N 1
ATOM 960 C CA . ILE A 1 121 ? 8.126 -7.135 0.623 1.00 82.38 121 ILE A CA 1
ATOM 961 C C . ILE A 1 121 ? 6.734 -6.629 0.212 1.00 82.38 121 ILE A C 1
ATOM 963 O O . ILE A 1 121 ? 5.897 -6.409 1.080 1.00 82.38 121 ILE A O 1
ATOM 967 N N . TYR A 1 122 ? 6.454 -6.520 -1.091 1.00 82.75 122 TYR A N 1
ATOM 968 C CA . TYR A 1 122 ? 5.139 -6.159 -1.621 1.00 82.75 122 TYR A CA 1
ATOM 969 C C . TYR A 1 122 ? 4.086 -7.206 -1.257 1.00 82.75 122 TYR A C 1
ATOM 971 O O . TYR A 1 122 ? 3.011 -6.858 -0.777 1.00 82.75 122 TYR A O 1
ATOM 979 N N . LEU A 1 123 ? 4.413 -8.492 -1.430 1.00 84.94 123 LEU A N 1
ATOM 980 C CA . LEU A 1 123 ? 3.499 -9.596 -1.129 1.00 84.94 123 LEU A CA 1
ATOM 981 C C . LEU A 1 123 ? 3.173 -9.648 0.366 1.00 84.94 123 LEU A C 1
ATOM 983 O O . LEU A 1 123 ? 2.004 -9.745 0.741 1.00 84.94 123 LEU A O 1
ATOM 987 N N . TYR A 1 124 ? 4.194 -9.517 1.218 1.00 88.06 124 TYR A N 1
ATOM 988 C CA . TYR A 1 124 ? 4.001 -9.476 2.668 1.00 88.06 124 TYR A CA 1
ATOM 989 C C . TYR A 1 124 ? 3.186 -8.258 3.105 1.00 88.06 124 TYR A C 1
ATOM 991 O O . TYR A 1 124 ? 2.281 -8.401 3.924 1.00 88.06 124 TYR A O 1
ATOM 999 N N . ALA A 1 125 ? 3.455 -7.079 2.537 1.00 87.38 125 ALA A N 1
ATOM 1000 C CA . ALA A 1 125 ? 2.715 -5.865 2.860 1.00 87.38 125 ALA A CA 1
ATOM 1001 C C . ALA A 1 125 ? 1.246 -5.955 2.412 1.00 87.38 125 ALA A C 1
ATOM 1003 O O . ALA A 1 125 ? 0.357 -5.600 3.182 1.00 87.38 125 ALA A O 1
ATOM 1004 N N . HIS A 1 126 ? 0.966 -6.506 1.225 1.00 87.38 126 HIS A N 1
ATOM 1005 C CA . HIS A 1 126 ? -0.403 -6.770 0.767 1.00 87.38 126 HIS A CA 1
ATOM 1006 C C . HIS A 1 126 ? -1.154 -7.716 1.698 1.00 87.38 126 HIS A C 1
ATOM 1008 O O . HIS A 1 126 ? -2.290 -7.434 2.086 1.00 87.38 126 HIS A O 1
ATOM 1014 N N . PHE A 1 127 ? -0.522 -8.823 2.075 1.00 90.81 127 PHE A N 1
ATOM 1015 C CA . PHE A 1 127 ? -1.116 -9.793 2.985 1.00 90.81 127 PHE A CA 1
ATOM 1016 C C . PHE A 1 127 ? -1.396 -9.176 4.363 1.00 90.81 127 PHE A C 1
ATOM 1018 O O . PHE A 1 127 ? -2.517 -9.271 4.868 1.00 90.81 127 PHE A O 1
ATOM 1025 N N . ALA A 1 128 ? -0.413 -8.465 4.927 1.00 91.44 128 ALA A N 1
ATOM 1026 C CA . ALA A 1 128 ? -0.544 -7.764 6.200 1.00 91.44 128 ALA A CA 1
ATOM 1027 C C . ALA A 1 128 ? -1.648 -6.700 6.161 1.00 91.44 128 ALA A C 1
ATOM 1029 O O . ALA A 1 128 ? -2.428 -6.610 7.106 1.00 91.44 128 ALA A O 1
ATOM 1030 N N . PHE A 1 129 ? -1.765 -5.943 5.067 1.00 90.44 129 PHE A N 1
ATOM 1031 C CA . PHE A 1 129 ? -2.812 -4.940 4.880 1.00 90.44 129 PHE A CA 1
ATOM 1032 C C . PHE A 1 129 ? -4.214 -5.553 4.984 1.00 90.44 129 PHE A C 1
ATOM 1034 O O . PHE A 1 129 ? -5.035 -5.087 5.771 1.00 90.44 129 PHE A O 1
ATOM 1041 N N . HIS A 1 130 ? -4.485 -6.627 4.236 1.00 90.44 130 HIS A N 1
ATOM 1042 C CA . HIS A 1 130 ? -5.825 -7.218 4.169 1.00 90.44 130 HIS A CA 1
ATOM 1043 C C . HIS A 1 130 ? -6.217 -7.903 5.479 1.00 90.44 130 HIS A C 1
ATOM 1045 O O . HIS A 1 130 ? -7.328 -7.710 5.973 1.00 90.44 130 HIS A O 1
ATOM 1051 N N . ILE A 1 131 ? -5.297 -8.670 6.069 1.00 94.88 131 ILE A N 1
ATOM 1052 C CA . ILE A 1 131 ? -5.559 -9.362 7.334 1.00 94.88 131 ILE A CA 1
ATOM 1053 C C . ILE A 1 131 ? -5.716 -8.365 8.472 1.00 94.88 131 ILE A C 1
ATOM 1055 O O . ILE A 1 131 ? -6.639 -8.503 9.270 1.00 94.88 131 ILE A O 1
ATOM 1059 N N . SER A 1 132 ? -4.860 -7.344 8.533 1.00 92.88 132 SER A N 1
ATOM 1060 C CA . SER A 1 132 ? -4.957 -6.334 9.588 1.00 92.88 132 SER A CA 1
ATOM 1061 C C . SER A 1 132 ? -6.251 -5.541 9.459 1.00 92.88 132 SER A C 1
ATOM 1063 O O . SER A 1 132 ? -6.899 -5.279 10.463 1.00 92.88 132 SER A O 1
ATOM 1065 N N . PHE A 1 133 ? -6.695 -5.234 8.238 1.00 89.06 133 PHE A N 1
ATOM 1066 C CA . PHE A 1 133 ? -7.991 -4.594 8.033 1.00 89.06 133 PHE A CA 1
ATOM 1067 C C . PHE A 1 133 ? -9.145 -5.473 8.532 1.00 89.06 133 PHE A C 1
ATOM 1069 O O . PHE A 1 133 ? -9.989 -5.002 9.293 1.00 89.06 133 PHE A O 1
ATOM 1076 N N . ALA A 1 134 ? -9.156 -6.756 8.158 1.00 92.38 134 ALA A N 1
ATOM 1077 C CA . ALA A 1 134 ? -10.192 -7.693 8.584 1.00 92.38 134 ALA A CA 1
ATOM 1078 C C . ALA A 1 134 ? -10.222 -7.865 10.111 1.00 92.38 134 ALA A C 1
ATOM 1080 O O . ALA A 1 134 ? -11.286 -7.768 10.719 1.00 92.38 134 ALA A O 1
ATOM 1081 N N . LEU A 1 135 ? -9.061 -8.066 10.741 1.00 94.00 135 LEU A N 1
ATOM 1082 C CA . LEU A 1 135 ? -8.954 -8.198 12.194 1.00 94.00 135 LEU A CA 1
ATOM 1083 C C . LEU A 1 135 ? -9.372 -6.909 12.902 1.00 94.00 135 LEU A C 1
ATOM 1085 O O . LEU A 1 135 ? -10.186 -6.964 13.820 1.00 94.00 135 LEU A O 1
ATOM 1089 N N . GLY A 1 136 ? -8.884 -5.751 12.449 1.00 88.88 136 GLY A N 1
ATOM 1090 C CA . GLY A 1 136 ? -9.261 -4.454 13.010 1.00 88.88 136 GLY A CA 1
ATOM 1091 C C . GLY A 1 136 ? -10.769 -4.214 12.957 1.00 88.88 136 GLY A C 1
ATOM 1092 O O . GLY A 1 136 ? -11.363 -3.805 13.954 1.00 88.88 136 GLY A O 1
ATOM 1093 N N . PHE A 1 137 ? -11.405 -4.554 11.833 1.00 87.69 137 PHE A N 1
ATOM 1094 C CA . PHE A 1 137 ? -12.856 -4.479 11.683 1.00 87.69 137 PHE A CA 1
ATOM 1095 C C . PHE A 1 137 ? -13.591 -5.426 12.642 1.00 87.69 137 PHE A C 1
ATOM 1097 O O . PHE A 1 137 ? -14.519 -4.997 13.326 1.00 87.69 137 PHE A O 1
ATOM 1104 N N . VAL A 1 138 ? -13.150 -6.685 12.755 1.00 93.12 138 VAL A N 1
ATOM 1105 C CA . VAL A 1 138 ? -13.731 -7.662 13.692 1.00 93.12 138 VAL A CA 1
ATOM 1106 C C . VAL A 1 138 ? -13.636 -7.170 15.136 1.00 93.12 138 VAL A C 1
ATOM 1108 O O . VAL A 1 138 ? -14.623 -7.258 15.860 1.00 93.12 138 VAL A O 1
ATOM 1111 N N . PHE A 1 139 ? -12.499 -6.610 15.555 1.00 90.69 139 PHE A N 1
ATOM 1112 C CA . PHE A 1 139 ? -12.330 -6.084 16.912 1.00 90.69 139 PHE A CA 1
ATOM 1113 C C . PHE A 1 139 ? -13.253 -4.899 17.208 1.00 90.69 139 PHE A C 1
ATOM 1115 O O . PHE A 1 139 ? -13.849 -4.853 18.284 1.00 90.69 139 PHE A O 1
ATOM 1122 N N . VAL A 1 140 ? -13.427 -3.978 16.255 1.00 85.56 140 VAL A N 1
ATOM 1123 C CA . VAL A 1 140 ? -14.361 -2.851 16.408 1.00 85.56 140 VAL A CA 1
ATOM 1124 C C . VAL A 1 140 ? -15.813 -3.333 16.464 1.00 85.56 140 VAL A C 1
ATOM 1126 O O . VAL A 1 140 ? -16.568 -2.886 17.323 1.00 85.56 140 VAL A O 1
ATOM 1129 N N . VAL A 1 141 ? -16.215 -4.271 15.602 1.00 86.88 141 VAL A N 1
ATOM 1130 C CA . VAL A 1 141 ? -17.582 -4.825 15.612 1.00 86.88 141 VAL A CA 1
ATOM 1131 C C . VAL A 1 141 ? -17.854 -5.625 16.887 1.00 86.88 141 VAL A C 1
ATOM 1133 O O . VAL A 1 141 ? -18.918 -5.479 17.486 1.00 86.88 141 VAL A O 1
ATOM 1136 N N . ALA A 1 142 ? -16.895 -6.441 17.330 1.00 87.94 142 ALA A N 1
ATOM 1137 C CA . ALA A 1 142 ? -16.996 -7.191 18.577 1.00 87.94 142 ALA A CA 1
ATOM 1138 C C . ALA A 1 142 ? -17.146 -6.243 19.771 1.00 87.94 142 ALA A C 1
ATOM 1140 O O . ALA A 1 142 ? -18.038 -6.433 20.592 1.00 87.94 142 ALA A O 1
ATOM 1141 N N . PHE A 1 143 ? -16.337 -5.183 19.823 1.00 84.88 143 PHE A N 1
ATOM 1142 C CA . PHE A 1 143 ? -16.467 -4.142 20.837 1.00 84.88 143 PHE A CA 1
ATOM 1143 C C . PHE A 1 143 ? -17.873 -3.534 20.860 1.00 84.88 143 PHE A C 1
ATOM 1145 O O . PHE A 1 143 ? -18.487 -3.488 21.918 1.00 84.88 143 PHE A O 1
ATOM 1152 N N . LEU A 1 144 ? -18.412 -3.136 19.703 1.00 82.56 144 LEU A N 1
ATOM 1153 C CA . LEU A 1 144 ? -19.769 -2.586 19.616 1.00 82.56 144 LEU A CA 1
ATOM 1154 C C . LEU A 1 144 ? -20.850 -3.591 20.044 1.00 82.56 144 LEU A C 1
ATOM 1156 O O . LEU A 1 144 ? -21.869 -3.183 20.581 1.00 82.56 144 LEU A O 1
ATOM 1160 N N . SER A 1 145 ? -20.629 -4.889 19.822 1.00 84.88 145 SER A N 1
ATOM 1161 C CA . SER A 1 145 ? -21.601 -5.943 20.146 1.00 84.88 145 SER A CA 1
ATOM 1162 C C . SER A 1 145 ? -21.639 -6.298 21.636 1.00 84.88 145 SER A C 1
ATOM 1164 O O . SER A 1 145 ? -22.682 -6.708 22.129 1.00 84.88 145 SER A O 1
ATOM 1166 N N . PHE A 1 146 ? -20.510 -6.186 22.344 1.00 82.12 146 PHE A N 1
ATOM 1167 C CA . PHE A 1 146 ? -20.408 -6.500 23.780 1.00 82.12 146 PHE A CA 1
ATOM 1168 C C . PHE A 1 146 ? -20.638 -5.293 24.697 1.00 82.12 146 PHE A C 1
ATOM 1170 O O . PHE A 1 146 ? -20.682 -5.434 25.919 1.00 82.12 146 PHE A O 1
ATOM 1177 N N . ASN A 1 147 ? -20.711 -4.103 24.112 1.00 70.62 147 ASN A N 1
ATOM 1178 C CA . ASN A 1 147 ? -20.783 -2.829 24.821 1.00 70.62 147 ASN A CA 1
ATOM 1179 C C . ASN A 1 147 ? -22.063 -2.056 24.436 1.00 70.62 147 ASN A C 1
ATOM 1181 O O . ASN A 1 147 ? -22.078 -0.825 24.452 1.00 70.62 147 ASN A O 1
ATOM 1185 N N . TRP A 1 148 ? -23.086 -2.821 24.035 1.00 58.50 148 TRP A N 1
ATOM 1186 C CA . TRP A 1 148 ? -24.499 -2.472 23.874 1.00 58.50 148 TRP A CA 1
ATOM 1187 C C . TRP A 1 148 ? -25.325 -3.289 24.870 1.00 58.50 148 TRP A C 1
ATOM 1189 O O . TRP A 1 148 ? -24.888 -4.420 25.196 1.00 58.50 148 TRP A O 1
#

Nearest PDB structures (foldseek):
  4w4l-assembly1_B  TM=3.636E-01  e=6.085E-01  Mycobacterium tuberculosis str. Erdman = ATCC 35801
  6vj5-assembly1_B  TM=4.258E-01  e=1.205E+00  Mycobacterium tuberculosis H37Rv
  7sqc-assembly1_1V  TM=2.755E-01  e=6.486E+00  Chlamydomonas reinhardtii

Foldseek 3Di:
DPPPPPQPFLLVLLVVLLVVLVVVLVVLVVVLCVLVVVLVVVVVCCVPPDDFPDVVLVVLLVLLVVLSVLLSVLSVQLSVQSSVLSNVLSVVLVVCCVPPNRVSSSVVCVVVPSDRDRDVSNVVSVVSNVVSNVSSVV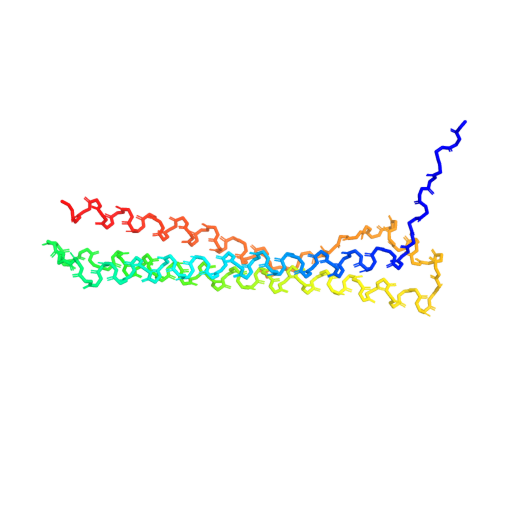SVVVSVVVRD

Mean predicted aligned error: 8.87 Å

Organism: NCBI:txid1917421

Sequence (148 aa):
MNPEIKQIRPVDVARRLRTQSNEELKSWVRMIITISSTFLSVLIAFKENYVPDNPEFSFLLILGFIFFVVVIFSGVVILHTEVQTKFDSANEIDNVLDLYGEEAAVQHLKGSGSKAIARPIYLYAHFAFHISFALGFVFVVAFLSFNW

Secondary structure (DSSP, 8-state):
---------HHHHHHHHHHHHHHHHHHHHHHHHHHHHHHHHHHHHHHHH---SSGGGHHHHHHHHHHHHHHHHHHHHHHHHHHHHHHHHHHHHHHHHHHHHHHHHHHHHHHH-S-----HHHHHHHHHHHHHHHHHHHHHHHHHHH--

Radius of gyration: 22.77 Å; Cα contacts (8 Å, |Δi|>4): 121; chains: 1; bounding box: 48×23×76 Å